Protein AF-A0A7K2ZAE9-F1 (afdb_monomer)

Secondary structure (DSSP, 8-state):
-HHHHHHHHHTT-----------SHHHHHHHTTTTS-TT----SS-HHHHHHHH-----

Solvent-accessible surface area (backbone atoms only — not comparable to full-atom values): 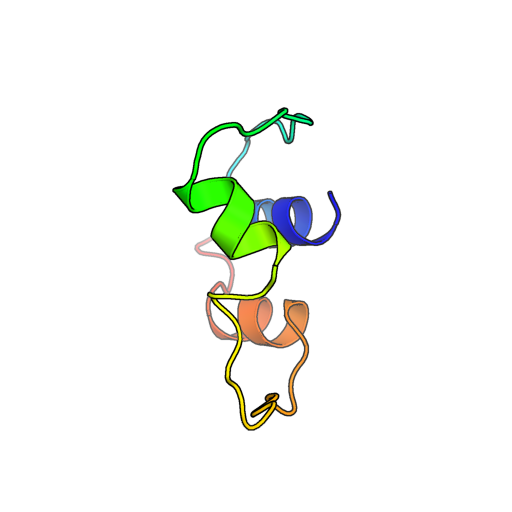4014 Å² total; per-residue (Å²): 110,68,66,64,50,50,51,28,59,39,68,73,50,94,75,88,89,76,95,75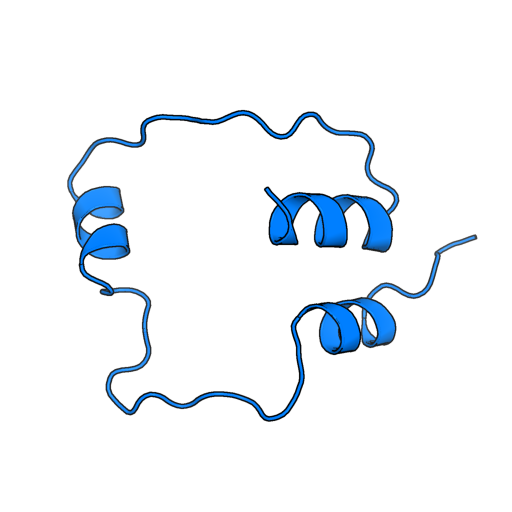,91,78,72,60,72,68,48,51,38,53,75,74,43,71,80,57,62,92,84,63,82,73,77,95,67,55,72,67,60,50,38,57,73,75,31,60,74,77,128

Mean predicted aligned error: 4.72 Å

pLDDT: mean 90.92, std 9.51, range [49.16, 96.94]

Sequence (59 aa):
GALAGAYLRATGRKRRVLPVRLAGKAYAGFRSGGHLSPEHAVGTVTFEEFLARHHRRAG

Foldseek 3Di:
DVLVVLLCVLQVHDDDDDDDDDDDDVVVCVVVVVVADPVNDDDPDDSNVVSCVPRPDPD

Structure (mmCIF, N/CA/C/O backbone):
data_AF-A0A7K2ZAE9-F1
#
_entry.id   AF-A0A7K2ZAE9-F1
#
loop_
_atom_site.group_PDB
_atom_site.id
_atom_site.type_symbol
_atom_site.label_atom_id
_atom_site.label_alt_id
_atom_site.label_comp_id
_atom_site.label_asym_id
_atom_site.label_entity_id
_atom_site.label_seq_id
_atom_site.pdbx_PDB_ins_code
_atom_site.Cartn_x
_atom_site.Cartn_y
_atom_site.Cartn_z
_atom_site.occupancy
_atom_site.B_iso_or_equiv
_atom_site.auth_seq_id
_atom_site.auth_comp_id
_atom_site.auth_asym_id
_atom_site.auth_atom_id
_atom_site.pdbx_PDB_model_num
ATOM 1 N N . GLY A 1 1 ? -2.918 6.878 1.905 1.00 71.00 1 GLY A N 1
ATOM 2 C CA . GLY A 1 1 ? -3.357 6.836 3.317 1.00 71.00 1 GLY A CA 1
ATOM 3 C C . GLY A 1 1 ? -4.454 5.814 3.566 1.00 71.00 1 GLY A C 1
ATOM 4 O O . GLY A 1 1 ? -4.324 5.042 4.508 1.00 71.00 1 GLY A O 1
ATOM 5 N N . ALA A 1 2 ? -5.496 5.782 2.725 1.00 86.44 2 ALA A N 1
ATOM 6 C CA . ALA A 1 2 ? -6.664 4.910 2.898 1.00 86.44 2 ALA A CA 1
ATOM 7 C C . ALA A 1 2 ? -6.320 3.415 3.086 1.00 86.44 2 ALA A C 1
ATOM 9 O O . ALA A 1 2 ? -6.684 2.854 4.116 1.00 86.44 2 ALA A O 1
ATOM 10 N N . LEU A 1 3 ? -5.531 2.813 2.181 1.00 94.62 3 LEU A N 1
ATOM 11 C CA . LEU A 1 3 ? -5.160 1.385 2.247 1.00 94.62 3 LEU A CA 1
ATOM 12 C C . LEU A 1 3 ? -4.337 1.029 3.496 1.00 94.62 3 LEU A C 1
ATOM 14 O O . LEU A 1 3 ? -4.647 0.076 4.206 1.00 94.62 3 LEU A O 1
ATOM 18 N N . ALA A 1 4 ? -3.314 1.828 3.818 1.00 94.75 4 ALA A N 1
ATOM 19 C CA . ALA A 1 4 ? -2.508 1.619 5.022 1.00 94.75 4 ALA A CA 1
ATOM 20 C C . ALA A 1 4 ? -3.367 1.708 6.297 1.00 94.75 4 ALA A C 1
ATOM 22 O O . ALA A 1 4 ? -3.226 0.887 7.200 1.00 94.75 4 ALA A O 1
ATOM 23 N N . GLY A 1 5 ? -4.298 2.667 6.351 1.00 94.38 5 GLY A N 1
ATOM 24 C CA . GLY A 1 5 ? -5.263 2.778 7.443 1.00 94.38 5 GLY A CA 1
ATOM 25 C C . GLY A 1 5 ? -6.206 1.574 7.529 1.00 94.38 5 GLY A C 1
ATOM 26 O O . GLY A 1 5 ? -6.444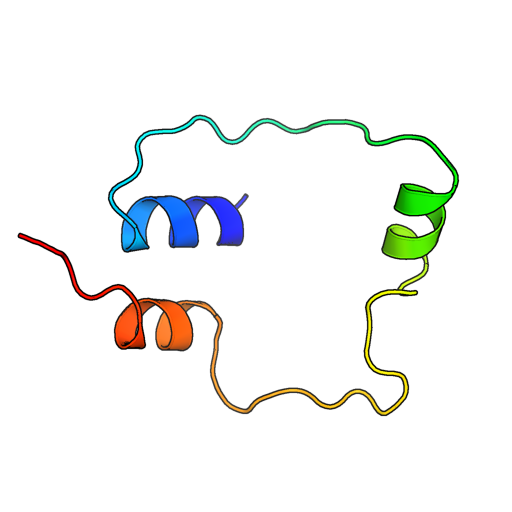 1.077 8.627 1.00 94.38 5 GLY A O 1
ATOM 27 N N . ALA A 1 6 ? -6.710 1.076 6.395 1.00 94.75 6 ALA A N 1
ATOM 28 C CA . ALA A 1 6 ? -7.554 -0.118 6.341 1.00 94.75 6 ALA A CA 1
ATOM 29 C C . ALA A 1 6 ? -6.824 -1.354 6.882 1.00 94.75 6 ALA A C 1
ATOM 31 O O . ALA A 1 6 ? -7.362 -2.047 7.743 1.00 94.75 6 ALA A O 1
ATOM 32 N N . TYR A 1 7 ? -5.569 -1.561 6.480 1.00 95.19 7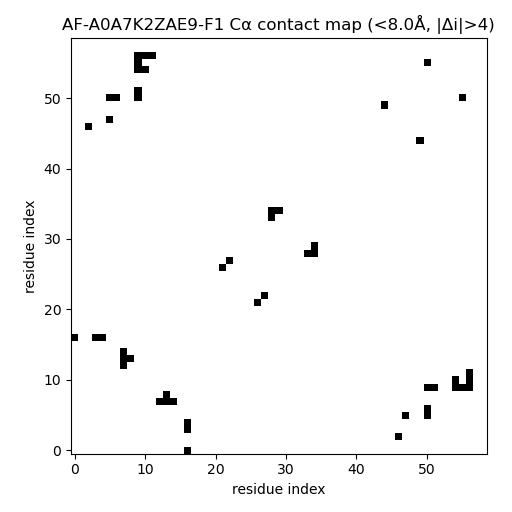 TYR A N 1
ATOM 33 C CA . TYR A 1 7 ? -4.737 -2.648 6.993 1.00 95.19 7 TYR A CA 1
ATOM 34 C C . TYR A 1 7 ? -4.492 -2.536 8.505 1.00 95.19 7 TYR A C 1
ATOM 36 O O . TYR A 1 7 ? -4.654 -3.513 9.233 1.00 95.19 7 TYR A O 1
ATOM 44 N N . LEU A 1 8 ? -4.132 -1.348 9.006 1.00 95.31 8 LEU A N 1
ATOM 45 C CA . LEU A 1 8 ? -3.905 -1.134 10.441 1.00 95.31 8 LEU A CA 1
ATOM 46 C C . LEU A 1 8 ? -5.165 -1.416 11.270 1.00 95.31 8 LEU A C 1
ATOM 48 O O . LEU A 1 8 ? -5.070 -2.059 12.313 1.00 95.31 8 LEU A O 1
ATOM 52 N N . ARG A 1 9 ? -6.344 -1.005 10.783 1.00 92.94 9 ARG A N 1
ATOM 53 C CA . ARG A 1 9 ? -7.629 -1.322 11.424 1.00 92.94 9 ARG A CA 1
ATOM 54 C C . ARG A 1 9 ? -7.928 -2.818 11.396 1.00 92.94 9 ARG A C 1
ATOM 56 O O . ARG A 1 9 ? -8.243 -3.375 12.440 1.00 92.94 9 ARG A O 1
ATOM 63 N N . ALA A 1 10 ? -7.803 -3.454 10.231 1.00 94.06 10 ALA A N 1
ATOM 64 C CA . ALA A 1 10 ? -8.074 -4.881 10.068 1.00 94.06 10 ALA A CA 1
ATOM 65 C C . ALA A 1 10 ? -7.154 -5.737 10.954 1.00 94.06 10 ALA A C 1
ATOM 67 O O . ALA A 1 10 ? -7.594 -6.697 11.570 1.00 94.06 10 ALA A O 1
ATOM 68 N N . THR A 1 11 ? -5.889 -5.339 11.093 1.00 92.75 11 THR A N 1
ATOM 69 C CA . THR A 1 11 ? -4.893 -6.053 11.909 1.00 92.75 11 THR A CA 1
ATOM 70 C C . THR A 1 11 ? -4.854 -5.636 13.384 1.00 92.75 11 THR A C 1
ATOM 72 O O . THR A 1 11 ? -4.015 -6.143 14.125 1.00 92.75 11 THR A O 1
ATOM 75 N N . GLY A 1 12 ? -5.696 -4.693 13.826 1.00 93.25 12 GLY A N 1
ATOM 76 C CA . GLY A 1 12 ? -5.701 -4.190 15.208 1.00 93.25 12 GLY A CA 1
ATOM 77 C C . GLY A 1 12 ? -4.443 -3.406 15.617 1.00 93.25 12 GLY A C 1
ATOM 78 O O . GLY A 1 12 ? -4.186 -3.200 16.803 1.00 93.25 12 GLY A O 1
ATOM 79 N N . ARG A 1 13 ? -3.628 -2.953 14.657 1.00 93.38 13 ARG A N 1
ATOM 80 C CA . ARG A 1 13 ? -2.338 -2.297 14.919 1.00 93.38 13 ARG A CA 1
ATOM 81 C C . ARG A 1 13 ? -2.491 -0.783 15.054 1.00 93.38 13 ARG A C 1
ATOM 83 O O . ARG A 1 13 ? -3.000 -0.112 14.161 1.00 93.38 13 ARG A O 1
ATOM 90 N N . LYS A 1 14 ? -1.935 -0.208 16.126 1.00 94.62 14 LYS A N 1
ATOM 91 C CA . LYS A 1 14 ? -1.876 1.250 16.343 1.00 94.62 14 LYS A CA 1
ATOM 92 C C . LYS A 1 14 ? -0.528 1.814 15.868 1.00 94.62 14 LYS A C 1
ATOM 94 O O . LYS A 1 14 ? 0.449 1.785 16.608 1.00 94.62 14 LYS A O 1
ATOM 99 N N . ARG A 1 15 ? -0.454 2.304 14.622 1.00 95.38 15 ARG A N 1
ATOM 100 C CA . ARG A 1 15 ? 0.747 2.945 14.033 1.00 95.38 15 ARG A CA 1
ATOM 101 C C . ARG A 1 15 ? 0.388 4.218 13.257 1.00 95.38 15 ARG A C 1
ATOM 103 O O . ARG A 1 15 ? -0.705 4.313 12.707 1.00 95.38 15 ARG A O 1
ATOM 110 N N . ARG A 1 16 ? 1.309 5.189 13.193 1.00 95.62 16 ARG A N 1
ATOM 111 C CA . ARG A 1 16 ? 1.144 6.416 12.388 1.00 95.62 16 ARG A CA 1
ATOM 112 C C . ARG A 1 16 ? 1.415 6.129 10.907 1.00 95.62 16 ARG A C 1
ATOM 114 O O . ARG A 1 16 ? 2.371 5.431 10.585 1.00 95.62 16 ARG A O 1
ATOM 121 N N . VAL A 1 17 ? 0.605 6.706 10.019 1.00 95.75 17 VAL A N 1
ATOM 122 C CA . VAL A 1 17 ? 0.834 6.694 8.565 1.00 95.75 17 VAL A CA 1
ATOM 123 C C . VAL A 1 17 ? 1.439 8.038 8.179 1.00 95.75 17 VAL A C 1
ATOM 125 O O . VAL A 1 17 ? 0.762 9.058 8.271 1.00 95.75 17 VAL A O 1
ATOM 128 N N . LEU A 1 18 ? 2.709 8.040 7.778 1.00 95.12 18 LEU A N 1
ATOM 129 C CA . LEU A 1 18 ? 3.446 9.254 7.433 1.00 95.12 18 LEU A CA 1
ATOM 130 C C . LEU A 1 18 ? 3.802 9.261 5.940 1.00 95.12 18 LEU A C 1
ATOM 132 O O . LEU A 1 18 ? 4.173 8.213 5.406 1.00 95.12 18 LEU A O 1
ATOM 136 N N . PRO A 1 19 ? 3.712 10.414 5.256 1.00 91.19 19 PRO A N 1
ATOM 137 C CA . PRO A 1 19 ? 4.247 10.548 3.911 1.00 91.19 19 PRO A CA 1
ATOM 138 C C . 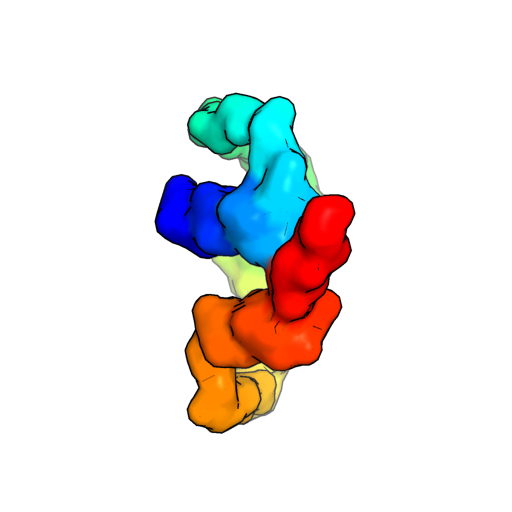PRO A 1 19 ? 5.778 10.511 3.971 1.00 91.19 19 PRO A C 1
ATOM 140 O O . PRO A 1 19 ? 6.398 11.292 4.690 1.00 91.19 19 PRO A O 1
ATOM 143 N N . VAL A 1 20 ? 6.394 9.613 3.204 1.00 90.44 20 VAL A N 1
ATOM 144 C CA . VAL A 1 20 ? 7.854 9.500 3.096 1.00 90.44 20 VAL A CA 1
ATOM 145 C C . VAL A 1 20 ? 8.280 9.597 1.636 1.00 90.44 20 VAL A C 1
ATOM 147 O O . VAL A 1 20 ? 7.640 9.030 0.750 1.00 90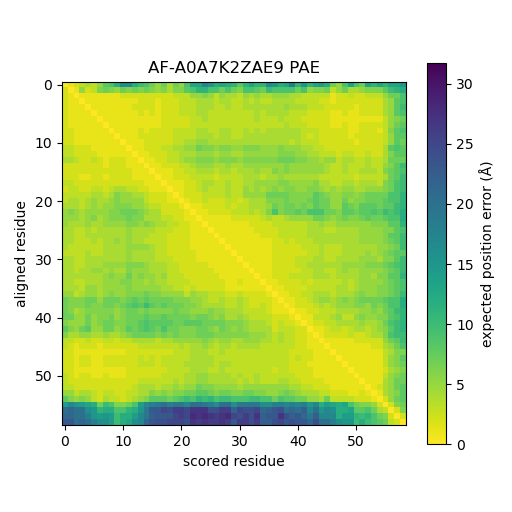.44 20 VAL A O 1
ATOM 150 N N . ARG A 1 21 ? 9.366 10.330 1.375 1.00 91.25 21 ARG A N 1
ATOM 151 C CA . ARG A 1 21 ? 10.004 10.364 0.055 1.00 91.25 21 ARG A CA 1
ATOM 152 C C . ARG A 1 21 ? 10.967 9.190 -0.036 1.00 91.25 21 ARG A C 1
ATOM 154 O O . ARG A 1 21 ? 11.947 9.142 0.698 1.00 91.25 21 ARG A O 1
ATOM 161 N N . LEU A 1 22 ? 10.673 8.252 -0.925 1.00 91.75 22 LEU A N 1
ATOM 162 C CA . LEU A 1 22 ? 11.510 7.079 -1.146 1.00 91.75 22 LEU A CA 1
ATOM 163 C C . LEU A 1 22 ? 12.427 7.327 -2.351 1.00 91.75 22 LEU A C 1
ATOM 165 O O . LEU A 1 22 ? 11.998 7.853 -3.382 1.00 91.75 22 LEU A O 1
ATOM 169 N N . ALA A 1 23 ? 13.704 6.990 -2.189 1.00 93.81 23 ALA A N 1
ATOM 170 C CA . ALA A 1 23 ? 14.772 7.266 -3.144 1.00 93.81 23 ALA A CA 1
ATOM 171 C C . ALA A 1 23 ? 15.467 5.972 -3.598 1.00 93.81 23 ALA A C 1
ATOM 173 O O . ALA A 1 23 ? 15.315 4.917 -2.984 1.00 93.81 23 ALA A O 1
ATOM 174 N N . GLY A 1 24 ? 16.248 6.067 -4.677 1.00 96.88 24 GLY A N 1
ATOM 175 C CA . GLY A 1 24 ? 17.051 4.964 -5.206 1.00 96.88 24 GLY A CA 1
ATOM 176 C C . GLY A 1 24 ? 16.388 4.169 -6.335 1.00 96.88 24 GLY A C 1
ATOM 177 O O . GLY A 1 24 ? 15.190 4.285 -6.603 1.00 96.88 24 GLY A O 1
ATOM 178 N N . LYS A 1 25 ? 17.205 3.351 -7.012 1.00 96.94 25 LYS A N 1
ATOM 179 C CA . LYS A 1 25 ? 16.825 2.594 -8.219 1.00 96.94 25 LYS A CA 1
ATOM 180 C C . LYS A 1 25 ? 15.639 1.657 -7.985 1.00 96.94 25 LYS A C 1
ATOM 182 O O . LYS A 1 25 ? 14.742 1.605 -8.817 1.00 96.94 25 LYS A O 1
ATOM 187 N N . ALA A 1 26 ? 15.594 0.985 -6.834 1.00 96.19 26 ALA A N 1
ATOM 188 C CA . ALA A 1 26 ? 14.478 0.109 -6.481 1.00 96.19 26 ALA A CA 1
ATOM 189 C C . ALA A 1 26 ? 13.145 0.875 -6.473 1.00 96.19 26 ALA A C 1
ATOM 191 O O . ALA A 1 26 ? 12.199 0.477 -7.146 1.00 96.19 26 ALA A O 1
ATOM 192 N N . TYR A 1 27 ? 13.078 2.023 -5.789 1.00 95.06 27 TYR A N 1
ATOM 193 C CA . TYR A 1 27 ? 11.842 2.806 -5.734 1.00 95.06 27 TYR A CA 1
ATOM 194 C C . TYR A 1 27 ? 11.506 3.495 -7.063 1.00 95.06 27 TYR A C 1
ATOM 196 O O . TYR A 1 27 ? 10.336 3.708 -7.374 1.00 95.06 27 TYR A O 1
ATOM 204 N N . ALA A 1 28 ? 12.516 3.819 -7.878 1.00 95.81 28 ALA A N 1
ATOM 205 C CA . ALA A 1 28 ? 12.284 4.232 -9.259 1.00 95.81 28 ALA A CA 1
ATOM 206 C C . ALA A 1 28 ? 11.570 3.125 -10.058 1.00 95.81 28 ALA A C 1
ATOM 208 O O . ALA A 1 28 ? 10.569 3.420 -10.702 1.00 95.81 28 ALA A O 1
ATOM 209 N N . GLY A 1 29 ? 12.004 1.866 -9.926 1.00 96.62 29 GLY A N 1
ATOM 210 C CA . GLY A 1 29 ? 11.357 0.708 -10.554 1.00 96.62 29 GLY A CA 1
ATOM 211 C C . GLY A 1 29 ? 9.931 0.451 -10.055 1.00 96.62 29 GLY A C 1
ATOM 212 O O . GLY A 1 29 ? 9.034 0.189 -10.848 1.00 96.62 29 GLY A O 1
ATOM 213 N N . PHE A 1 30 ? 9.678 0.599 -8.751 1.00 94.75 30 PHE A N 1
ATOM 214 C CA . PHE A 1 30 ? 8.310 0.532 -8.215 1.00 94.75 30 PHE A CA 1
ATOM 215 C C . PHE A 1 30 ? 7.412 1.617 -8.819 1.00 94.75 30 PHE A C 1
ATOM 217 O O . PHE A 1 30 ? 6.292 1.328 -9.227 1.00 94.75 30 PHE A O 1
ATOM 224 N N . ARG A 1 31 ? 7.907 2.859 -8.928 1.00 93.50 31 ARG A N 1
ATOM 225 C CA . ARG A 1 31 ? 7.148 3.962 -9.540 1.00 93.50 31 ARG A CA 1
ATOM 226 C C . ARG A 1 31 ? 6.898 3.769 -11.031 1.00 93.50 31 ARG A C 1
ATOM 228 O O . ARG A 1 31 ? 5.863 4.212 -11.509 1.00 93.50 31 ARG A O 1
ATOM 235 N N . SER A 1 32 ? 7.810 3.11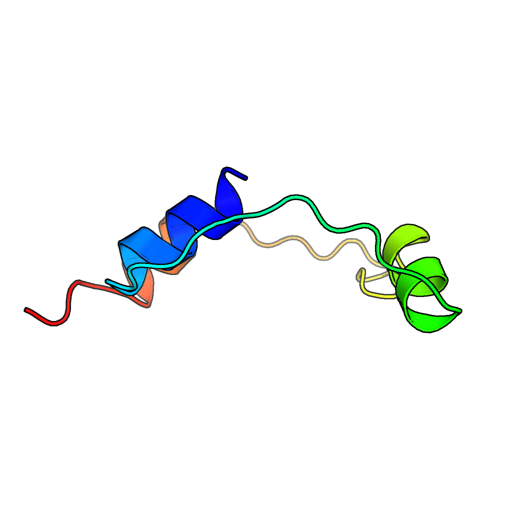6 -11.747 1.00 95.56 32 SER A N 1
ATOM 236 C CA . SER A 1 32 ? 7.605 2.761 -13.153 1.00 95.56 32 SER A CA 1
ATOM 237 C C . SER A 1 32 ? 6.741 1.509 -13.342 1.00 95.56 32 SER A C 1
ATOM 239 O O . SER A 1 32 ? 6.589 1.057 -14.469 1.00 95.56 32 SER A O 1
ATOM 241 N N . GLY A 1 33 ? 6.200 0.925 -12.266 1.00 95.00 33 GLY A N 1
ATOM 242 C CA . GLY A 1 33 ? 5.321 -0.239 -12.342 1.00 95.00 33 GLY A CA 1
ATOM 243 C C . GLY A 1 33 ? 6.043 -1.582 -12.471 1.00 95.00 33 GLY A C 1
ATOM 244 O O . GLY A 1 33 ? 5.400 -2.574 -12.777 1.00 95.00 33 GLY A O 1
ATOM 245 N N . GLY A 1 34 ? 7.346 -1.671 -12.183 1.00 95.62 34 GLY A N 1
ATOM 246 C CA . GLY A 1 34 ? 8.109 -2.928 -12.274 1.00 95.62 34 GLY A CA 1
ATOM 247 C C . GLY A 1 34 ? 7.663 -4.037 -11.303 1.00 95.62 34 GLY A C 1
ATOM 248 O O . GLY A 1 34 ? 8.134 -5.162 -11.406 1.00 95.62 34 GLY A O 1
ATOM 249 N N . HIS A 1 35 ? 6.771 -3.724 -10.358 1.00 93.06 35 HIS A N 1
ATOM 250 C CA . HIS A 1 35 ? 6.105 -4.683 -9.465 1.00 93.06 35 HIS A CA 1
ATOM 251 C C . HIS A 1 35 ? 4.709 -5.124 -9.946 1.00 93.06 35 HIS A C 1
ATOM 253 O O . HIS A 1 35 ? 4.043 -5.890 -9.254 1.00 93.06 35 HIS A O 1
ATOM 259 N N . LEU A 1 36 ? 4.233 -4.584 -11.072 1.00 94.00 36 LEU A N 1
ATOM 260 C CA . LEU A 1 36 ? 2.938 -4.924 -11.647 1.00 94.00 36 LEU A CA 1
ATOM 261 C C . LEU A 1 36 ? 3.071 -6.152 -12.551 1.00 94.00 36 LEU A C 1
ATOM 263 O O . LEU A 1 36 ? 4.132 -6.425 -13.109 1.00 94.00 36 LEU A O 1
ATOM 267 N N . SER A 1 37 ? 1.965 -6.873 -12.698 1.00 92.94 37 SER A N 1
ATOM 268 C CA . SER A 1 37 ? 1.823 -7.979 -13.645 1.00 92.94 37 SER A CA 1
ATOM 269 C C . SER A 1 37 ? 1.662 -7.403 -15.066 1.00 92.94 37 SER A C 1
ATOM 271 O O . SER A 1 37 ? 0.757 -6.586 -15.273 1.00 92.94 37 SER A O 1
ATOM 273 N N . PRO A 1 38 ? 2.526 -7.767 -16.037 1.00 91.00 38 PRO A N 1
ATOM 274 C CA . PRO A 1 38 ? 2.440 -7.265 -17.412 1.00 91.00 38 PRO A CA 1
ATOM 275 C C . PRO A 1 38 ? 1.097 -7.556 -18.089 1.00 91.00 38 PRO A C 1
ATOM 277 O O . PRO A 1 38 ? 0.606 -6.744 -18.867 1.00 91.00 38 PRO A O 1
ATOM 280 N N . GLU A 1 39 ? 0.486 -8.696 -17.772 1.00 94.25 39 GLU A N 1
ATOM 281 C CA . GLU A 1 39 ? -0.821 -9.122 -18.274 1.00 94.25 39 GLU A CA 1
ATOM 282 C C . GLU A 1 39 ? -2.004 -8.427 -17.581 1.00 94.25 39 GLU A C 1
ATOM 284 O O . GLU A 1 39 ? -3.156 -8.682 -17.925 1.00 94.25 39 GLU A O 1
ATOM 289 N N . HIS A 1 40 ? -1.731 -7.541 -16.617 1.00 89.75 40 HIS A N 1
ATOM 290 C CA . HIS A 1 40 ? -2.735 -6.837 -15.827 1.00 89.75 40 HIS A CA 1
ATOM 291 C C . HIS A 1 40 ? -3.743 -7.802 -15.177 1.00 89.75 40 HIS A C 1
ATOM 293 O O . HIS A 1 40 ? -4.952 -7.565 -15.171 1.00 89.7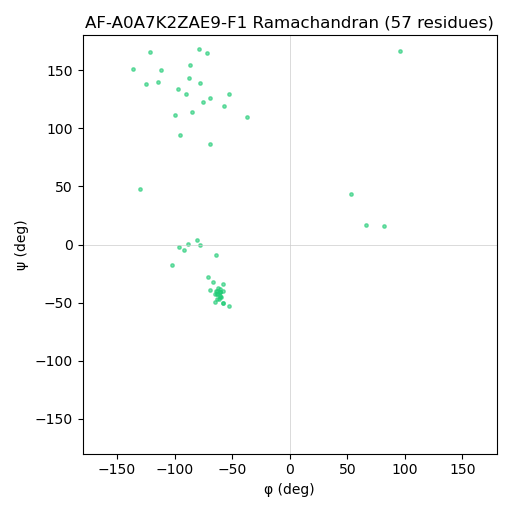5 40 HIS A O 1
ATOM 299 N N . ALA A 1 41 ? -3.235 -8.902 -14.612 1.00 91.44 41 ALA A N 1
ATOM 300 C CA . ALA A 1 41 ? -4.044 -9.893 -13.912 1.00 91.44 41 ALA A CA 1
ATOM 301 C C . ALA A 1 41 ? -4.595 -9.317 -12.595 1.00 91.44 41 ALA A C 1
ATOM 303 O O . ALA A 1 41 ? -4.002 -9.462 -11.524 1.00 91.44 41 ALA A O 1
ATOM 304 N N . VAL A 1 42 ? -5.741 -8.638 -12.673 1.00 91.00 42 VAL A N 1
ATOM 305 C CA . VAL A 1 42 ? -6.464 -8.113 -11.509 1.00 91.00 42 VAL A CA 1
ATOM 306 C C . VAL A 1 42 ? -7.416 -9.160 -10.929 1.00 91.00 42 VAL A C 1
ATOM 308 O O . VAL A 1 42 ? -8.031 -9.943 -11.650 1.00 91.00 42 VAL A O 1
ATOM 311 N N . GLY A 1 43 ? -7.547 -9.174 -9.601 1.00 89.75 43 GLY A N 1
ATOM 312 C CA . GLY A 1 43 ? -8.550 -9.984 -8.907 1.00 89.75 43 GLY A CA 1
ATOM 313 C C . GLY A 1 43 ? -9.946 -9.352 -8.948 1.00 89.75 43 GLY A C 1
ATOM 314 O O . GLY A 1 43 ? -10.103 -8.180 -9.276 1.00 89.75 43 GLY A O 1
ATOM 315 N N . THR A 1 44 ? -10.965 -10.123 -8.563 1.00 95.06 44 THR A N 1
ATOM 316 C CA . THR A 1 44 ? -12.376 -9.686 -8.568 1.00 95.06 44 THR A CA 1
ATOM 317 C C . THR A 1 44 ? -12.851 -9.066 -7.253 1.00 95.06 44 THR A C 1
ATOM 319 O O . THR A 1 44 ? -13.995 -8.632 -7.169 1.00 95.06 44 THR A O 1
ATOM 322 N N . VAL A 1 45 ? -12.009 -9.058 -6.217 1.00 95.62 45 VAL A N 1
ATOM 323 C CA . VAL A 1 45 ? -12.351 -8.534 -4.888 1.00 95.62 45 VAL A CA 1
ATOM 324 C C . VAL A 1 45 ? -11.559 -7.276 -4.585 1.00 95.62 45 VAL A C 1
ATOM 326 O O . VAL A 1 45 ? -10.414 -7.109 -5.010 1.00 95.62 45 VAL A O 1
ATOM 329 N N . THR A 1 46 ? -12.165 -6.408 -3.793 1.00 94.19 46 THR A N 1
ATOM 330 C CA . THR A 1 46 ? -11.527 -5.217 -3.248 1.00 94.19 46 THR A CA 1
ATOM 331 C C . THR A 1 46 ? -10.512 -5.574 -2.162 1.00 94.19 46 THR A C 1
ATOM 333 O O . THR A 1 46 ? -10.493 -6.674 -1.593 1.00 94.19 46 THR A O 1
ATOM 336 N N . PHE A 1 47 ? -9.657 -4.607 -1.835 1.00 94.12 47 PHE A N 1
ATOM 337 C CA . PHE A 1 47 ? -8.687 -4.759 -0.759 1.00 94.12 47 PHE A CA 1
ATOM 338 C C . PHE A 1 47 ? -9.374 -4.944 0.603 1.00 94.12 47 PHE A C 1
ATOM 340 O O . PHE A 1 47 ? -8.954 -5.773 1.406 1.00 94.12 47 PHE A O 1
ATOM 347 N N . GLU A 1 48 ? -10.457 -4.218 0.861 1.00 93.38 48 GLU A N 1
ATOM 348 C CA . GLU A 1 48 ? -11.242 -4.295 2.090 1.00 93.38 48 GLU A CA 1
ATOM 349 C C . GLU A 1 48 ? -11.922 -5.659 2.263 1.00 93.38 48 GLU A C 1
ATOM 351 O O . GLU A 1 48 ? -11.877 -6.220 3.359 1.00 93.38 48 GLU A O 1
ATOM 356 N N . GLU A 1 49 ? -12.494 -6.225 1.197 1.00 94.75 49 GLU A N 1
ATOM 357 C CA . GLU A 1 49 ? -13.072 -7.578 1.216 1.00 94.75 49 GLU A CA 1
ATOM 358 C C . GLU A 1 49 ? -12.007 -8.639 1.505 1.00 94.75 49 GLU A C 1
ATOM 360 O O . GLU A 1 49 ? -12.221 -9.538 2.324 1.00 94.75 49 GLU A O 1
ATOM 365 N N . PHE A 1 50 ? -10.824 -8.508 0.892 1.00 94.69 50 PHE A N 1
ATOM 366 C CA . PHE A 1 50 ? -9.679 -9.351 1.222 1.00 94.69 50 PHE A CA 1
ATOM 367 C C . PHE A 1 50 ? -9.323 -9.238 2.714 1.00 94.69 50 PHE A C 1
ATOM 369 O O . PHE A 1 50 ? -9.226 -10.252 3.410 1.00 94.69 50 PHE A O 1
ATOM 376 N N . LEU A 1 51 ? -9.184 -8.020 3.247 1.00 95.06 51 LEU A N 1
ATOM 377 C CA . LEU A 1 51 ? -8.862 -7.813 4.660 1.00 95.06 51 LEU A CA 1
ATOM 378 C C . LEU A 1 51 ? -9.932 -8.399 5.592 1.00 95.06 51 LEU A C 1
ATOM 380 O O . LEU A 1 51 ? -9.580 -9.022 6.590 1.00 95.06 51 LEU A O 1
ATOM 384 N N . ALA A 1 52 ? -11.218 -8.255 5.268 1.00 92.44 52 ALA A N 1
ATOM 385 C CA . ALA A 1 52 ? -12.312 -8.815 6.060 1.00 92.44 52 ALA A CA 1
ATOM 386 C C . ALA A 1 52 ? -12.257 -10.352 6.123 1.00 92.44 52 ALA A C 1
ATOM 388 O O . ALA A 1 52 ? -12.510 -10.940 7.177 1.00 92.44 52 ALA A O 1
ATOM 389 N N . ARG A 1 53 ? -11.872 -11.006 5.018 1.00 93.25 53 ARG A N 1
ATOM 390 C CA . ARG A 1 53 ? -11.707 -12.465 4.952 1.00 93.25 53 ARG A CA 1
ATOM 391 C C . ARG A 1 53 ? -10.514 -12.967 5.767 1.00 93.25 53 ARG A C 1
ATOM 393 O O . ARG A 1 53 ? -10.611 -14.024 6.387 1.00 93.25 53 ARG A O 1
ATOM 400 N N . HIS A 1 54 ? -9.401 -12.234 5.761 1.00 91.38 54 HIS A N 1
ATOM 401 C CA . HIS A 1 54 ? -8.118 -12.711 6.298 1.00 91.38 54 HIS A CA 1
ATOM 402 C C . HIS A 1 54 ? -7.749 -12.151 7.679 1.00 91.38 54 HIS A C 1
ATOM 404 O O . HIS A 1 54 ? -6.913 -12.727 8.370 1.00 91.38 54 HIS A O 1
ATOM 410 N N . HIS A 1 55 ? -8.384 -11.063 8.106 1.00 86.75 55 HIS A N 1
ATOM 411 C CA . HIS A 1 55 ? -8.127 -10.402 9.382 1.00 86.75 55 HIS A CA 1
ATOM 412 C C . HIS A 1 55 ? -9.428 -10.159 10.157 1.00 86.75 55 HIS A C 1
ATOM 414 O O . HIS A 1 55 ? -9.669 -9.068 10.676 1.00 86.75 55 HIS A O 1
ATOM 420 N N . ARG A 1 56 ? -10.277 -11.195 10.268 1.00 70.06 56 ARG A N 1
ATOM 421 C CA . ARG A 1 56 ? -11.343 -11.197 11.282 1.00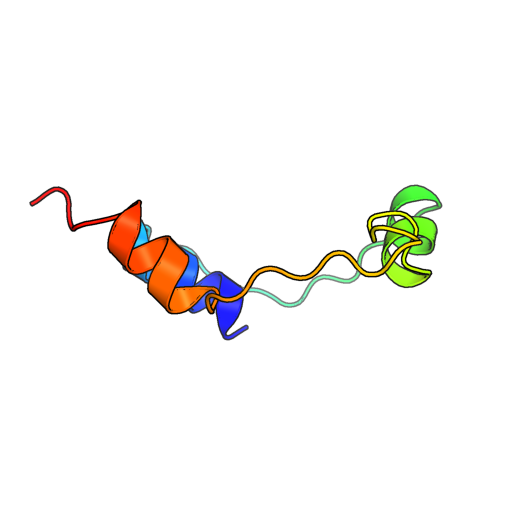 70.06 56 ARG A CA 1
ATOM 422 C C . ARG A 1 56 ? -10.701 -10.906 12.634 1.00 70.06 56 ARG A C 1
ATOM 424 O O . ARG A 1 56 ? -9.704 -11.546 12.959 1.00 70.06 56 ARG A O 1
ATOM 431 N N . ARG A 1 57 ? -11.257 -9.929 13.368 1.00 61.59 57 ARG A N 1
ATOM 432 C CA . ARG A 1 57 ? -10.820 -9.541 14.718 1.00 61.59 57 ARG A CA 1
ATOM 433 C C . ARG A 1 57 ? -10.402 -10.795 15.488 1.00 61.59 57 ARG A C 1
ATOM 435 O O . ARG A 1 57 ? -11.258 -11.602 15.841 1.00 61.59 57 ARG A O 1
ATOM 442 N N . ALA A 1 58 ? -9.103 -10.943 15.740 1.00 55.84 58 ALA A N 1
ATOM 443 C CA . ALA A 1 58 ? -8.706 -11.562 16.990 1.00 55.84 58 ALA A CA 1
ATOM 444 C C . ALA A 1 58 ? -9.358 -10.685 18.066 1.00 55.84 58 ALA A C 1
ATOM 446 O O . ALA A 1 58 ? -9.188 -9.460 18.020 1.00 55.84 58 ALA A O 1
ATOM 447 N N . GLY A 1 59 ? -10.234 -11.289 18.870 1.00 49.16 59 GLY A N 1
ATOM 448 C CA . GLY A 1 59 ? -10.846 -10.624 20.018 1.00 49.16 59 GLY A CA 1
ATOM 449 C C . GLY A 1 59 ? -9.789 -9.992 20.908 1.00 49.16 59 GLY A C 1
ATOM 450 O O . GLY A 1 59 ? -8.688 -10.580 21.007 1.00 49.16 59 GLY A O 1
#

Radius of gyration: 14.77 Å; Cα contacts (8 Å, |Δi|>4): 26; chains: 1; bounding box: 30×23×38 Å